Protein AF-A0A969X5Z3-F1 (afdb_monomer_lite)

pLDDT: mean 90.58, std 11.24, range [53.19, 98.38]

Sequence (80 aa):
MRKTISSLAGTIPVIIFIAFWEAAARLAGNQLYPPFSTVVKEFGNLLFASGILLPNFFASFFRVIIGMLLGSGFGFSIGV

Foldseek 3Di:
DVVVVVVVVVCVVVVVVLVVLQVVQVVVVDPVRHRPVVVVVVVCCCCPVVNVPVVVVVVVVVVVVVCVVVVVVVCVVVVD

Structure (mmCIF, N/CA/C/O backbone):
data_AF-A0A969X5Z3-F1
#
_entry.id   AF-A0A969X5Z3-F1
#
loop_
_atom_site.group_PDB
_atom_site.id
_atom_site.type_symbol
_atom_site.label_atom_id
_atom_site.label_alt_id
_atom_site.label_comp_id
_atom_site.label_asym_id
_atom_site.label_entity_id
_atom_site.label_seq_id
_atom_site.pdbx_PDB_ins_code
_atom_site.Cartn_x
_atom_site.Cartn_y
_atom_site.Cartn_z
_atom_site.occupancy
_atom_site.B_iso_or_equiv
_atom_site.auth_seq_id
_atom_site.auth_comp_id
_atom_site.auth_asym_id
_atom_site.auth_atom_id
_atom_site.pdbx_PDB_model_num
ATOM 1 N N . MET A 1 1 ? -15.350 26.975 4.101 1.00 53.19 1 MET A N 1
ATOM 2 C CA . MET A 1 1 ? -15.930 25.910 4.958 1.00 53.19 1 MET A CA 1
ATOM 3 C C . MET A 1 1 ? -16.780 24.875 4.204 1.00 53.19 1 MET A C 1
ATOM 5 O O . MET A 1 1 ? -16.637 23.702 4.511 1.00 53.19 1 MET A O 1
ATOM 9 N N . ARG A 1 2 ? -17.594 25.220 3.1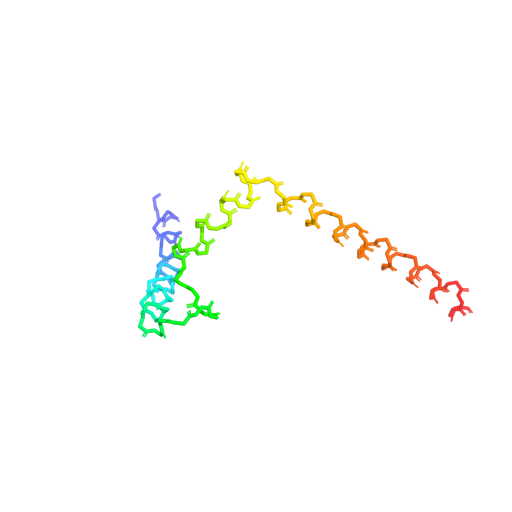86 1.00 57.84 2 ARG A N 1
ATOM 10 C CA . ARG A 1 2 ? -18.399 24.230 2.414 1.00 57.84 2 ARG A CA 1
ATOM 11 C C . ARG A 1 2 ? -17.583 23.117 1.721 1.00 57.84 2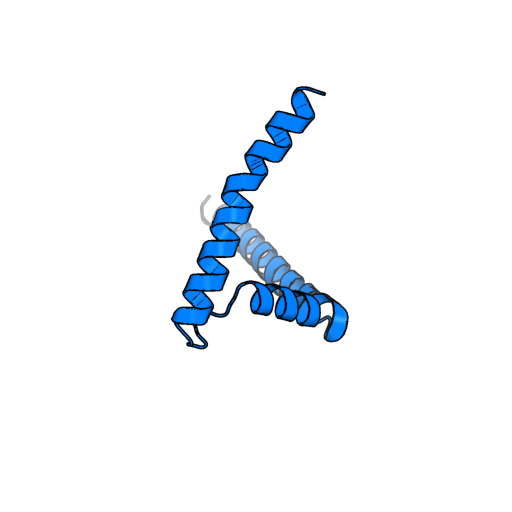 ARG A C 1
ATOM 13 O O . ARG A 1 2 ? -18.019 21.974 1.685 1.00 57.84 2 ARG A O 1
ATOM 20 N N . LYS A 1 3 ? -16.385 23.440 1.217 1.00 57.41 3 LYS A N 1
ATOM 21 C CA . LYS A 1 3 ? -15.506 22.508 0.476 1.00 57.41 3 LYS A CA 1
ATOM 22 C C . LYS A 1 3 ? -14.879 21.417 1.364 1.00 57.41 3 LYS A C 1
ATOM 24 O O . LYS A 1 3 ? -14.602 20.320 0.899 1.00 57.41 3 LYS A O 1
ATOM 29 N N . THR A 1 4 ? -14.694 21.699 2.654 1.00 57.97 4 THR A N 1
ATOM 30 C CA . THR A 1 4 ? -14.143 20.740 3.627 1.00 57.97 4 THR A CA 1
ATOM 31 C C . THR A 1 4 ? -15.178 19.675 3.998 1.00 57.97 4 THR A C 1
ATOM 33 O O . THR A 1 4 ? -14.843 18.503 4.122 1.00 57.97 4 THR A O 1
ATOM 36 N N . ILE A 1 5 ? -16.454 20.065 4.086 1.00 60.28 5 ILE A N 1
ATOM 37 C CA . ILE A 1 5 ? -17.570 19.160 4.400 1.00 60.28 5 ILE A CA 1
ATOM 38 C C . ILE A 1 5 ? -17.795 18.152 3.259 1.00 60.28 5 ILE A C 1
ATOM 40 O O . ILE A 1 5 ? -18.009 16.973 3.529 1.00 60.28 5 ILE A O 1
ATOM 44 N N . SER A 1 6 ? -17.661 18.566 1.989 1.00 61.50 6 SER A N 1
ATOM 45 C CA . SER A 1 6 ? -17.746 17.631 0.853 1.00 61.50 6 SER A CA 1
ATOM 46 C C . SER A 1 6 ? -16.556 16.669 0.786 1.00 61.50 6 SER A C 1
ATOM 48 O O . SER A 1 6 ? -16.722 15.518 0.398 1.00 61.50 6 SER A O 1
ATOM 50 N N . SER A 1 7 ? -15.361 17.117 1.189 1.00 65.06 7 SER A N 1
ATOM 51 C CA . SER A 1 7 ? -14.169 16.264 1.252 1.00 65.06 7 SER A CA 1
ATOM 52 C C . SER A 1 7 ? -14.280 15.193 2.337 1.00 65.06 7 SER A C 1
ATOM 54 O O . SER A 1 7 ? -13.872 14.063 2.094 1.00 65.06 7 SER A O 1
ATOM 56 N N . LEU A 1 8 ? -14.840 15.516 3.510 1.00 68.94 8 LEU A N 1
ATOM 57 C CA . LEU A 1 8 ? -15.067 14.525 4.569 1.00 68.94 8 LEU A CA 1
ATOM 58 C C . LEU A 1 8 ? -16.141 13.502 4.186 1.00 68.94 8 LEU A C 1
ATOM 60 O O . LEU A 1 8 ? -15.993 12.323 4.499 1.00 68.94 8 LEU A O 1
ATOM 64 N N . ALA A 1 9 ? -17.192 13.928 3.479 1.00 78.06 9 ALA A N 1
ATOM 65 C CA . ALA A 1 9 ? -18.224 13.016 2.989 1.00 78.06 9 ALA A CA 1
ATOM 66 C C . ALA A 1 9 ? -17.657 11.955 2.026 1.00 78.06 9 ALA A C 1
ATOM 68 O O . ALA A 1 9 ? -18.117 10.816 2.034 1.00 78.06 9 ALA A O 1
ATOM 69 N N . GLY A 1 10 ? -16.620 12.297 1.250 1.00 84.19 10 GLY A N 1
ATOM 70 C CA . GLY A 1 10 ? -15.937 11.364 0.348 1.00 84.19 10 GLY A CA 1
ATOM 71 C C . GLY A 1 10 ? -15.138 10.263 1.055 1.00 84.19 10 GLY A C 1
ATOM 72 O O . GLY A 1 10 ? -14.928 9.200 0.477 1.00 84.19 10 GLY A O 1
ATOM 73 N N . THR A 1 11 ? -14.732 10.472 2.311 1.00 89.38 11 THR A N 1
ATOM 74 C CA . THR A 1 11 ? -13.978 9.474 3.090 1.00 89.38 11 THR A CA 1
ATOM 75 C C . THR A 1 11 ? -14.896 8.457 3.770 1.00 89.38 11 THR A C 1
ATOM 77 O O . THR A 1 11 ? -14.466 7.345 4.071 1.00 89.38 11 THR A O 1
ATOM 80 N N . ILE A 1 12 ? -16.172 8.798 3.991 1.00 93.38 12 ILE A N 1
ATOM 81 C CA . ILE A 1 12 ? -17.140 7.926 4.677 1.00 93.38 12 ILE A CA 1
ATOM 82 C C . ILE A 1 12 ? -17.248 6.542 4.008 1.00 93.38 12 ILE A C 1
ATOM 84 O O . ILE A 1 12 ? -17.111 5.548 4.724 1.00 93.38 12 ILE A O 1
ATOM 88 N N . PRO A 1 13 ? -17.406 6.419 2.673 1.00 94.12 13 PRO A N 1
ATOM 89 C CA . PRO A 1 13 ? -17.455 5.112 2.016 1.00 94.12 13 PRO A CA 1
ATOM 90 C C . PRO A 1 13 ? -16.196 4.271 2.247 1.00 94.12 13 PRO A C 1
ATOM 92 O O . PRO A 1 13 ? -16.291 3.062 2.436 1.00 94.12 13 PRO A O 1
ATOM 95 N N . VAL A 1 14 ? -15.022 4.908 2.284 1.00 94.50 14 VAL A N 1
ATOM 96 C CA . VAL A 1 14 ? -13.736 4.230 2.509 1.00 94.50 14 VAL A CA 1
ATOM 97 C C . VAL A 1 14 ? -13.658 3.679 3.930 1.00 94.50 14 VAL A C 1
ATOM 99 O O . VAL A 1 14 ? -13.276 2.529 4.124 1.00 94.50 14 VAL A O 1
ATOM 102 N N . ILE A 1 15 ? -14.064 4.471 4.924 1.00 95.25 15 ILE A N 1
ATOM 103 C CA . ILE A 1 15 ? -14.085 4.042 6.329 1.00 95.25 15 ILE A CA 1
ATOM 104 C C . ILE A 1 15 ? -15.055 2.872 6.512 1.00 95.25 15 ILE A C 1
ATOM 106 O O . ILE A 1 15 ? -14.706 1.883 7.154 1.00 95.25 15 ILE A O 1
ATOM 110 N N . ILE A 1 16 ? -16.247 2.962 5.915 1.00 96.69 16 ILE A N 1
ATOM 111 C CA . ILE A 1 16 ? -17.247 1.889 5.950 1.00 96.69 16 ILE A CA 1
ATOM 112 C C . ILE A 1 16 ? -16.672 0.615 5.328 1.00 96.69 16 ILE A C 1
ATOM 114 O O . ILE A 1 16 ? -16.737 -0.446 5.943 1.00 96.69 16 ILE A O 1
ATOM 118 N N . PHE A 1 17 ? -16.059 0.717 4.148 1.00 96.88 17 PHE A N 1
ATOM 119 C CA . PHE A 1 17 ? -15.427 -0.419 3.484 1.00 96.88 17 PHE A CA 1
ATOM 120 C C . PHE A 1 17 ? -14.347 -1.076 4.356 1.00 96.88 17 PHE A C 1
ATOM 122 O O . PHE A 1 17 ? -14.348 -2.295 4.513 1.00 96.88 17 PHE A O 1
ATOM 129 N N . ILE A 1 18 ? -13.469 -0.281 4.977 1.00 97.12 18 ILE A N 1
ATOM 130 C CA . ILE A 1 18 ? -12.422 -0.793 5.874 1.00 97.12 18 ILE A CA 1
ATOM 131 C C . ILE A 1 18 ? -13.035 -1.504 7.086 1.00 97.12 18 ILE A C 1
ATOM 133 O O . ILE A 1 18 ? -12.571 -2.581 7.457 1.00 97.12 18 ILE A O 1
ATOM 137 N N . ALA A 1 19 ? -14.086 -0.942 7.689 1.00 97.19 19 ALA A N 1
ATOM 138 C CA . ALA A 1 19 ? -14.764 -1.559 8.826 1.00 97.19 19 ALA A CA 1
ATOM 139 C C . ALA A 1 19 ? -15.412 -2.902 8.448 1.00 97.19 19 ALA A C 1
ATOM 141 O O . ALA A 1 19 ? -15.274 -3.881 9.182 1.00 97.19 19 ALA A O 1
ATOM 142 N N . PHE A 1 20 ? -16.067 -2.967 7.283 1.00 97.56 20 PHE A N 1
ATOM 143 C CA . PHE A 1 20 ? -16.633 -4.210 6.760 1.00 97.56 20 PHE A CA 1
ATOM 144 C C . PHE A 1 20 ? -15.558 -5.257 6.476 1.00 97.56 20 PHE A C 1
ATOM 146 O O . PHE A 1 20 ? -15.738 -6.408 6.863 1.00 97.56 20 PHE A O 1
ATOM 153 N N . TRP A 1 21 ? -14.439 -4.874 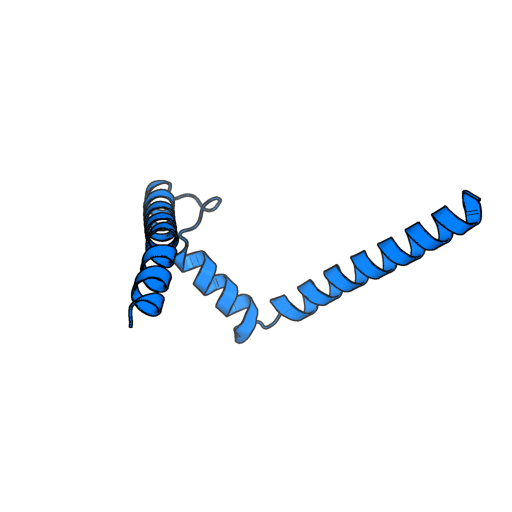5.854 1.00 97.19 21 TRP A N 1
ATOM 154 C CA . TRP A 1 21 ? -13.311 -5.782 5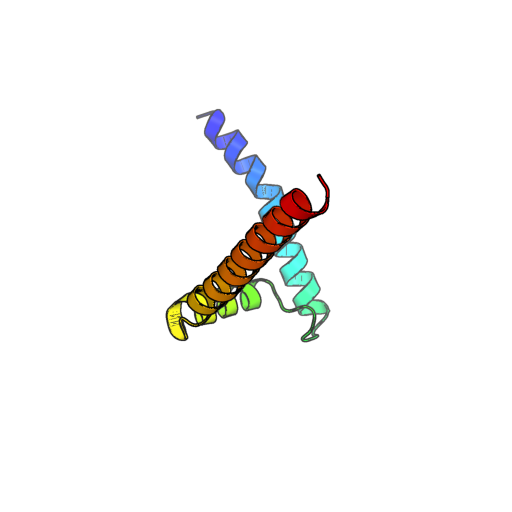.633 1.00 97.19 21 TRP A CA 1
ATOM 155 C C . TRP A 1 21 ? -12.779 -6.310 6.966 1.00 97.19 21 TRP A C 1
ATOM 157 O O . TRP A 1 21 ? -12.714 -7.521 7.163 1.00 97.19 21 TRP A O 1
ATOM 167 N N . GLU A 1 22 ? -12.452 -5.431 7.912 1.00 97.38 22 GLU A N 1
ATOM 168 C CA . GLU A 1 22 ? -11.926 -5.824 9.221 1.00 97.38 22 GLU A CA 1
ATOM 169 C C . GLU A 1 22 ? -12.852 -6.830 9.928 1.00 97.38 22 GLU A C 1
ATOM 171 O O . GLU A 1 22 ? -12.384 -7.858 10.423 1.00 97.38 22 GLU A O 1
ATOM 176 N N . ALA A 1 23 ? -14.164 -6.572 9.930 1.00 96.75 23 ALA A N 1
ATOM 177 C CA . ALA A 1 23 ? -15.160 -7.474 10.501 1.00 96.75 23 ALA A CA 1
ATOM 178 C C . ALA A 1 23 ? -15.236 -8.806 9.740 1.00 96.75 23 ALA A C 1
ATOM 180 O O . ALA A 1 23 ? -15.142 -9.869 10.355 1.00 96.75 23 ALA A O 1
ATOM 181 N N . ALA A 1 24 ? -15.356 -8.766 8.412 1.00 96.25 24 ALA A N 1
ATOM 182 C CA . ALA A 1 24 ? -15.457 -9.958 7.576 1.00 96.25 24 ALA A CA 1
ATOM 183 C C . ALA A 1 24 ? -14.225 -10.864 7.717 1.00 96.25 24 ALA A C 1
ATOM 185 O O . ALA A 1 24 ? -14.364 -12.077 7.846 1.00 96.25 24 ALA A O 1
ATOM 186 N N . ALA A 1 25 ? -13.025 -10.286 7.768 1.00 96.06 25 ALA A N 1
ATOM 187 C CA . ALA A 1 25 ? -11.780 -11.023 7.946 1.00 96.06 25 ALA A CA 1
ATOM 188 C C . ALA A 1 25 ? -11.666 -11.687 9.320 1.00 96.06 25 ALA A C 1
ATOM 190 O O . ALA A 1 25 ? -11.281 -12.852 9.421 1.00 96.06 25 ALA A O 1
ATOM 191 N N . ARG A 1 26 ? -12.052 -10.978 10.387 1.00 94.88 26 ARG A N 1
ATOM 192 C CA . ARG A 1 26 ? -12.069 -11.550 11.742 1.00 94.88 26 ARG A CA 1
ATOM 193 C C . ARG A 1 26 ? -13.084 -12.681 11.880 1.00 94.88 26 ARG A C 1
ATOM 195 O O . ARG A 1 26 ? -12.800 -13.643 12.583 1.00 94.88 26 ARG A O 1
ATOM 202 N N . LEU A 1 27 ? -14.227 -12.580 11.198 1.00 95.38 27 LEU A N 1
ATOM 203 C CA . LEU A 1 27 ? -15.231 -13.645 11.149 1.00 95.38 27 LEU A CA 1
ATOM 204 C C . LEU A 1 27 ? -14.766 -14.844 10.312 1.00 95.38 27 LEU A C 1
ATOM 206 O O . LEU A 1 27 ? -15.025 -15.982 10.687 1.00 95.38 27 LEU A O 1
ATOM 210 N N . ALA A 1 28 ? -14.074 -14.600 9.197 1.00 93.88 28 ALA A N 1
ATOM 211 C CA . ALA A 1 28 ? -13.575 -15.655 8.321 1.00 93.88 28 ALA A CA 1
ATOM 212 C C . ALA A 1 28 ? -12.438 -16.472 8.960 1.00 93.88 28 ALA A C 1
ATOM 214 O O . ALA A 1 28 ? -12.291 -17.653 8.650 1.00 93.88 28 ALA A O 1
ATOM 215 N N . GLY A 1 29 ? -11.625 -15.851 9.825 1.00 88.12 29 GLY A N 1
ATOM 216 C CA . GLY A 1 29 ? -10.647 -16.532 10.681 1.00 88.12 29 GLY A CA 1
ATOM 217 C C . GLY A 1 29 ? -9.531 -17.291 9.950 1.00 88.12 29 GLY A C 1
ATOM 218 O O . GLY A 1 29 ? -8.827 -18.082 10.574 1.00 88.12 29 GLY A O 1
ATOM 219 N N . ASN A 1 30 ? -9.360 -17.080 8.643 1.00 86.94 30 ASN A N 1
ATOM 220 C CA . ASN A 1 30 ? -8.377 -17.787 7.824 1.00 86.94 30 ASN A CA 1
ATOM 221 C C . ASN A 1 30 ? -7.202 -16.881 7.423 1.00 86.94 30 ASN A C 1
ATOM 223 O O . ASN A 1 30 ? -7.312 -15.658 7.388 1.00 86.94 30 ASN A O 1
ATOM 227 N N . GLN A 1 31 ? -6.060 -17.497 7.108 1.00 84.56 31 GLN A N 1
ATOM 228 C CA . GLN A 1 31 ? -4.830 -16.774 6.760 1.00 84.56 31 GLN A CA 1
ATOM 229 C C . GLN A 1 31 ? -4.857 -16.135 5.365 1.00 84.56 31 GLN A C 1
ATOM 231 O O . GLN A 1 31 ? -4.069 -15.233 5.101 1.00 84.56 31 GLN A O 1
ATOM 236 N N . LEU A 1 32 ? -5.747 -16.588 4.476 1.00 88.88 32 LEU A N 1
ATOM 237 C CA . LEU A 1 32 ? -5.846 -16.067 3.109 1.00 88.88 32 LEU A CA 1
ATOM 238 C C . LEU A 1 32 ? -6.542 -14.701 3.054 1.00 88.88 32 LEU A C 1
ATOM 240 O O . LEU A 1 32 ? -6.336 -13.950 2.104 1.00 88.88 32 LEU A O 1
ATOM 244 N N . TYR A 1 33 ? -7.337 -14.368 4.072 1.00 91.69 33 TYR A N 1
ATOM 245 C CA . TYR A 1 33 ? -8.045 -13.098 4.174 1.00 91.69 33 TYR A CA 1
ATOM 246 C C . TYR A 1 33 ? -7.796 -12.434 5.539 1.00 91.69 33 TYR A C 1
ATOM 248 O O . TYR A 1 33 ? -8.674 -12.428 6.406 1.00 91.69 33 TYR A O 1
ATOM 256 N N . PRO A 1 34 ? -6.581 -11.895 5.767 1.00 94.50 34 PRO A N 1
ATOM 257 C CA . PRO A 1 34 ? -6.226 -11.283 7.038 1.00 94.50 34 PRO A CA 1
ATOM 258 C C . PRO A 1 34 ? -7.012 -9.980 7.285 1.00 94.50 34 PRO A C 1
ATOM 260 O O . PRO A 1 34 ? -7.372 -9.278 6.332 1.00 94.50 34 PRO A O 1
ATOM 263 N N . PRO A 1 35 ? -7.240 -9.607 8.561 1.00 97.06 35 PRO A N 1
ATOM 264 C CA . PRO A 1 35 ? -7.817 -8.312 8.910 1.00 97.06 35 PRO A CA 1
ATOM 265 C C . PRO A 1 35 ? -6.985 -7.153 8.360 1.00 97.06 35 PRO A C 1
ATOM 267 O O . PRO A 1 35 ? -5.752 -7.218 8.342 1.00 97.06 35 PRO A O 1
ATOM 270 N N . PHE A 1 36 ? -7.651 -6.070 7.958 1.00 96.31 36 PHE A N 1
ATOM 271 C CA . PHE A 1 36 ? -7.007 -4.871 7.421 1.00 96.31 36 PHE A CA 1
ATOM 272 C C . PHE A 1 36 ? -5.942 -4.319 8.379 1.00 96.31 36 PHE A C 1
ATOM 274 O O . PHE A 1 36 ? -4.852 -3.936 7.957 1.00 96.31 36 PHE A O 1
ATOM 281 N N . SER A 1 37 ? -6.208 -4.349 9.687 1.00 95.75 37 SER A N 1
ATOM 282 C CA . SER A 1 37 ? -5.236 -3.943 10.707 1.00 95.75 37 SER A CA 1
ATOM 283 C C . SER A 1 37 ? -3.931 -4.751 10.661 1.00 95.75 37 SER A C 1
ATOM 285 O O . SER A 1 37 ? -2.853 -4.188 10.860 1.00 95.75 37 SER A O 1
ATOM 287 N N . THR A 1 38 ? -4.003 -6.049 10.357 1.00 95.81 38 THR A N 1
ATOM 288 C CA . THR A 1 38 ? -2.827 -6.907 10.160 1.00 95.81 38 THR A CA 1
ATOM 289 C C . THR A 1 38 ? -2.088 -6.534 8.880 1.00 95.81 38 THR A C 1
ATOM 291 O O . THR A 1 38 ? -0.866 -6.441 8.902 1.00 95.81 38 THR A O 1
ATOM 294 N N . VAL A 1 39 ? -2.810 -6.240 7.793 1.00 95.25 39 VAL A N 1
ATOM 295 C CA . VAL A 1 39 ? -2.211 -5.798 6.521 1.00 95.25 39 VAL A CA 1
ATOM 296 C C . VAL A 1 39 ? -1.404 -4.513 6.711 1.00 95.25 39 VAL A C 1
ATOM 298 O O . VAL A 1 39 ? -0.261 -4.438 6.274 1.00 95.25 39 VAL A O 1
ATOM 301 N N . VAL A 1 40 ? -1.960 -3.515 7.407 1.00 96.50 40 VAL A N 1
ATOM 302 C CA . VAL A 1 40 ? -1.260 -2.244 7.671 1.00 96.50 40 VAL A CA 1
ATOM 303 C C . VAL A 1 40 ? -0.015 -2.458 8.534 1.00 96.50 40 VAL A C 1
ATOM 305 O O . VAL A 1 40 ? 1.032 -1.873 8.256 1.00 96.50 40 VAL A O 1
ATOM 308 N N . LYS A 1 41 ? -0.105 -3.310 9.564 1.00 96.44 41 LYS A N 1
ATOM 309 C CA . LYS A 1 41 ? 1.049 -3.660 10.405 1.00 96.44 41 LYS A CA 1
ATOM 310 C C . LYS A 1 41 ? 2.148 -4.336 9.597 1.00 96.44 41 LYS A C 1
ATOM 312 O O . LYS A 1 41 ? 3.303 -3.940 9.719 1.00 96.44 41 LYS A O 1
ATOM 317 N N . GLU A 1 42 ? 1.791 -5.305 8.761 1.00 95.44 42 GLU A N 1
ATOM 318 C CA . GLU A 1 42 ? 2.766 -6.022 7.945 1.00 95.44 42 GLU A CA 1
ATOM 319 C C . GLU A 1 42 ? 3.394 -5.103 6.898 1.00 95.44 42 GLU A C 1
ATOM 321 O O . GLU A 1 42 ? 4.607 -5.102 6.719 1.00 95.44 42 GLU A O 1
ATOM 326 N N . PHE A 1 43 ? 2.601 -4.230 6.277 1.00 94.75 43 PHE A N 1
ATOM 327 C CA . PHE A 1 43 ? 3.124 -3.214 5.370 1.00 94.75 43 PHE A CA 1
ATOM 328 C C . PHE A 1 43 ? 4.151 -2.312 6.069 1.00 94.75 43 PHE A C 1
ATOM 330 O O . PHE A 1 43 ? 5.236 -2.090 5.538 1.00 94.75 43 PHE A O 1
ATOM 337 N N . GLY A 1 44 ? 3.855 -1.845 7.288 1.00 95.19 44 GLY A N 1
ATOM 338 C CA . GLY A 1 44 ? 4.795 -1.069 8.101 1.00 95.19 44 GLY A CA 1
ATOM 339 C C . GLY A 1 44 ? 6.048 -1.855 8.503 1.00 95.19 44 GLY A C 1
ATOM 340 O O . GLY A 1 44 ? 7.150 -1.317 8.447 1.00 95.19 44 GLY A O 1
ATOM 341 N N . ASN A 1 45 ? 5.910 -3.135 8.849 1.00 96.12 45 ASN A N 1
ATOM 342 C CA . ASN A 1 45 ? 7.034 -4.025 9.146 1.00 96.12 45 ASN A CA 1
ATOM 343 C C . ASN A 1 45 ? 7.954 -4.209 7.925 1.00 96.12 45 ASN A C 1
ATOM 345 O O . ASN A 1 45 ? 9.177 -4.096 8.026 1.00 96.12 45 ASN A O 1
ATOM 349 N N . LEU A 1 46 ? 7.370 -4.433 6.746 1.00 95.75 46 LEU A N 1
ATOM 350 C CA . LEU A 1 46 ? 8.103 -4.597 5.491 1.00 95.75 46 LEU A CA 1
ATOM 351 C C . LEU A 1 46 ? 8.760 -3.298 5.012 1.00 95.75 46 LEU A C 1
ATOM 353 O O . LEU A 1 46 ? 9.838 -3.323 4.414 1.00 95.75 46 LEU A O 1
ATOM 357 N N . LEU A 1 47 ? 8.117 -2.166 5.291 1.00 92.25 47 LEU A N 1
ATOM 358 C CA . LEU A 1 47 ? 8.587 -0.849 4.892 1.00 92.25 47 LEU A CA 1
ATOM 359 C C . LEU A 1 47 ? 9.667 -0.292 5.829 1.00 92.25 47 LEU A C 1
ATOM 361 O O . LEU A 1 47 ? 10.684 0.193 5.347 1.00 92.25 47 LEU A O 1
ATOM 365 N N . PHE A 1 48 ? 9.451 -0.345 7.146 1.00 91.69 48 PHE A N 1
ATOM 366 C CA . PHE A 1 48 ? 10.288 0.351 8.130 1.00 91.69 48 PHE A CA 1
ATOM 367 C C . PHE A 1 48 ? 11.212 -0.571 8.925 1.00 91.69 48 PHE A C 1
ATOM 369 O O . PHE A 1 48 ? 12.348 -0.194 9.184 1.00 91.69 48 PHE A O 1
ATOM 376 N N . ALA A 1 49 ? 10.739 -1.749 9.343 1.00 88.19 49 ALA A N 1
ATOM 377 C CA . ALA A 1 49 ? 11.508 -2.614 10.240 1.00 88.19 49 ALA A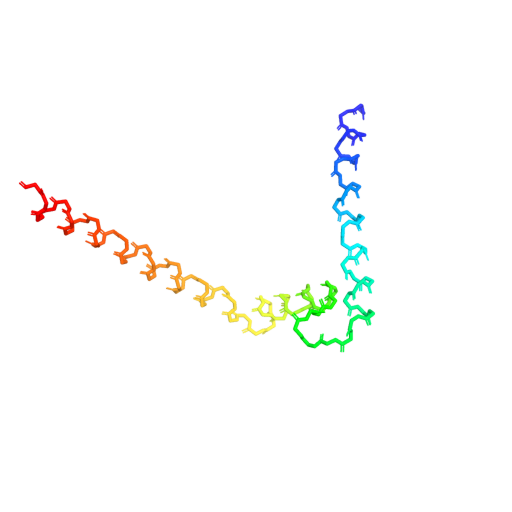 CA 1
ATOM 378 C C . ALA A 1 49 ? 12.485 -3.511 9.469 1.00 88.19 49 ALA A C 1
ATOM 380 O O . ALA A 1 49 ? 13.687 -3.471 9.705 1.00 88.19 49 ALA A O 1
ATOM 381 N N . SER A 1 50 ? 11.979 -4.297 8.518 1.00 91.94 50 SER A N 1
ATOM 382 C CA . SER A 1 50 ? 12.824 -5.120 7.643 1.00 91.94 50 SER A CA 1
ATOM 383 C C . SER A 1 50 ? 13.399 -4.328 6.468 1.00 91.94 50 SER A C 1
ATOM 385 O O . SER A 1 50 ? 14.465 -4.668 5.965 1.00 91.94 50 SER A O 1
ATOM 387 N N . GLY A 1 51 ? 12.694 -3.287 6.008 1.00 90.50 51 GLY A N 1
ATOM 388 C CA . GLY A 1 51 ? 13.123 -2.424 4.904 1.00 90.50 51 GLY A CA 1
ATOM 389 C C . GLY A 1 51 ? 13.194 -3.112 3.535 1.00 90.50 51 GLY A C 1
ATOM 390 O O . GLY A 1 51 ? 13.657 -2.504 2.571 1.00 90.50 51 GLY A O 1
ATOM 391 N N . ILE A 1 52 ? 12.744 -4.366 3.411 1.00 95.75 52 ILE A N 1
ATOM 392 C CA . ILE A 1 52 ? 12.885 -5.158 2.179 1.00 95.75 52 ILE A CA 1
ATOM 393 C C . ILE A 1 52 ? 11.858 -4.794 1.103 1.00 95.75 52 ILE A C 1
ATOM 395 O O . ILE A 1 52 ? 12.057 -5.143 -0.062 1.00 95.75 52 ILE A O 1
ATOM 399 N N . LEU A 1 53 ? 10.769 -4.105 1.462 1.00 95.50 53 LEU A N 1
ATOM 400 C CA . LEU A 1 53 ? 9.674 -3.810 0.535 1.00 95.50 53 LEU A CA 1
ATOM 401 C C . LEU A 1 53 ? 10.142 -2.962 -0.653 1.00 95.50 53 LEU A C 1
ATOM 403 O O . LEU A 1 53 ? 9.953 -3.347 -1.805 1.00 95.50 53 LEU A O 1
ATOM 407 N N . LEU A 1 54 ? 10.772 -1.819 -0.369 1.00 95.62 54 LEU A N 1
ATOM 408 C CA . LEU A 1 54 ? 11.182 -0.850 -1.387 1.00 95.62 54 LEU A CA 1
ATOM 409 C C . LEU A 1 54 ? 12.235 -1.412 -2.353 1.00 95.62 54 LEU A C 1
ATOM 411 O O . LEU A 1 54 ? 12.010 -1.329 -3.561 1.00 95.62 54 LEU A O 1
ATOM 415 N N . PRO A 1 55 ? 13.345 -2.016 -1.881 1.00 95.75 55 PRO A N 1
ATOM 416 C CA . PRO A 1 55 ? 14.360 -2.578 -2.768 1.00 95.75 55 PRO A CA 1
ATOM 417 C C . PRO A 1 55 ? 13.794 -3.632 -3.727 1.00 95.75 55 PRO A C 1
ATOM 419 O O . PRO A 1 55 ? 14.074 -3.586 -4.924 1.00 95.75 55 PRO A O 1
ATOM 422 N N . ASN A 1 56 ? 12.946 -4.541 -3.235 1.00 96.12 56 ASN A N 1
ATOM 423 C CA . ASN A 1 56 ? 12.347 -5.589 -4.067 1.00 96.12 56 ASN A CA 1
ATOM 424 C C . ASN A 1 56 ? 11.283 -5.044 -5.026 1.00 96.12 56 ASN A C 1
ATOM 426 O O . ASN A 1 56 ? 11.202 -5.485 -6.178 1.00 96.12 56 ASN A O 1
ATOM 430 N N . PHE A 1 57 ? 10.489 -4.070 -4.576 1.00 96.44 57 PHE A N 1
ATOM 431 C CA . PHE A 1 57 ? 9.522 -3.381 -5.424 1.00 96.44 57 PHE A CA 1
ATOM 432 C C . PHE A 1 57 ? 10.223 -2.684 -6.593 1.00 96.44 57 PHE A C 1
ATOM 434 O O . PHE A 1 57 ? 9.874 -2.926 -7.748 1.00 96.44 57 PHE A O 1
ATOM 441 N N . PHE A 1 58 ? 11.263 -1.890 -6.318 1.00 97.81 58 PHE A N 1
ATOM 442 C CA . PHE A 1 58 ? 12.021 -1.199 -7.359 1.00 97.81 58 PHE A CA 1
ATOM 443 C C . PHE A 1 58 ? 12.777 -2.164 -8.270 1.00 97.81 58 PHE A C 1
ATOM 445 O O . PHE A 1 58 ? 12.734 -1.987 -9.484 1.00 97.81 58 PHE A O 1
ATOM 452 N N . ALA A 1 59 ? 13.406 -3.213 -7.733 1.00 97.62 59 ALA A N 1
ATOM 453 C CA . ALA A 1 59 ? 14.057 -4.233 -8.555 1.00 97.62 59 ALA A CA 1
ATOM 454 C C . ALA A 1 59 ? 13.069 -4.875 -9.546 1.00 97.62 59 ALA A C 1
ATOM 456 O O . ALA A 1 59 ? 13.365 -5.003 -10.736 1.00 97.62 59 ALA A O 1
ATOM 457 N N . SER A 1 60 ? 11.864 -5.213 -9.081 1.00 97.25 60 SER A N 1
ATOM 458 C CA . SER A 1 60 ? 10.807 -5.779 -9.926 1.00 97.25 60 SER A CA 1
ATOM 459 C C . SER A 1 60 ? 10.297 -4.774 -10.958 1.00 97.25 60 SER A C 1
ATOM 461 O O . SER A 1 60 ? 10.125 -5.122 -12.126 1.00 97.25 60 SER A O 1
ATOM 463 N N . PHE A 1 61 ? 10.091 -3.526 -10.543 1.00 98.12 61 PHE A N 1
ATOM 464 C CA . PHE A 1 61 ? 9.627 -2.445 -11.404 1.00 98.12 61 PHE A CA 1
ATOM 465 C C . PHE A 1 61 ? 10.624 -2.144 -12.530 1.00 98.12 61 PHE A C 1
ATOM 467 O O . PHE A 1 61 ? 10.249 -2.156 -13.703 1.00 98.12 61 PHE A O 1
ATOM 474 N N . PHE A 1 62 ? 11.907 -1.967 -12.203 1.00 98.38 62 PHE A N 1
ATOM 475 C CA . PHE A 1 62 ? 12.954 -1.739 -13.199 1.00 98.38 62 PHE A CA 1
ATOM 476 C C . PHE A 1 62 ? 13.118 -2.928 -14.137 1.00 98.38 62 PHE A C 1
ATOM 478 O O . PHE A 1 62 ? 13.242 -2.729 -15.342 1.00 98.38 62 PHE A O 1
ATOM 485 N N . ARG A 1 63 ? 13.044 -4.161 -13.621 1.00 97.44 63 ARG A N 1
ATOM 486 C CA . ARG A 1 63 ? 13.070 -5.363 -14.463 1.00 97.44 63 ARG A CA 1
ATOM 487 C C . ARG A 1 63 ? 11.961 -5.334 -15.517 1.00 97.44 63 ARG A C 1
ATOM 489 O O . ARG A 1 63 ? 12.225 -5.622 -16.681 1.00 97.44 63 ARG A O 1
ATOM 496 N N . VAL A 1 64 ? 10.736 -4.983 -15.121 1.00 98.00 64 VAL A N 1
ATOM 497 C CA . VAL A 1 64 ? 9.591 -4.896 -16.041 1.00 98.00 64 VAL A CA 1
ATOM 498 C C . VAL A 1 64 ? 9.785 -3.774 -17.058 1.00 98.00 64 VAL A C 1
ATOM 500 O O . VAL A 1 64 ? 9.586 -4.011 -18.246 1.00 98.00 64 VAL A O 1
ATOM 503 N N . ILE A 1 65 ? 10.223 -2.586 -16.630 1.00 98.38 65 ILE A N 1
ATOM 504 C CA . ILE A 1 65 ? 10.484 -1.462 -17.542 1.00 98.38 65 ILE A CA 1
ATOM 505 C C . ILE A 1 65 ? 11.546 -1.827 -18.576 1.00 98.38 65 ILE A C 1
ATOM 507 O O . ILE A 1 65 ? 11.330 -1.622 -19.767 1.00 98.38 65 ILE A O 1
ATOM 511 N N . ILE A 1 66 ? 12.676 -2.386 -18.142 1.00 98.12 66 ILE A N 1
ATOM 512 C CA . ILE A 1 66 ? 13.767 -2.766 -19.042 1.00 98.12 66 ILE A CA 1
ATOM 513 C C . ILE A 1 66 ? 13.272 -3.807 -20.049 1.00 98.12 66 ILE A C 1
ATOM 515 O O . ILE A 1 66 ? 13.471 -3.636 -21.249 1.00 98.12 66 ILE A O 1
ATOM 519 N N . GLY A 1 67 ? 12.571 -4.846 -19.586 1.00 97.44 67 GLY A N 1
ATOM 520 C CA . GLY A 1 67 ? 12.000 -5.865 -20.467 1.00 97.44 67 GLY A CA 1
ATOM 521 C C . GLY A 1 67 ? 10.998 -5.292 -21.472 1.00 97.44 67 GLY A C 1
ATOM 522 O O . GLY A 1 67 ? 11.058 -5.627 -22.651 1.00 97.44 67 GLY A O 1
ATOM 523 N N . MET A 1 68 ? 10.120 -4.387 -21.031 1.00 97.31 68 MET A N 1
ATOM 524 C CA . MET A 1 68 ? 9.145 -3.712 -21.890 1.00 97.31 68 MET A CA 1
ATOM 525 C C . MET A 1 68 ? 9.827 -2.849 -22.957 1.00 97.31 68 MET A C 1
ATOM 527 O O . MET A 1 68 ? 9.453 -2.915 -24.124 1.00 97.31 68 MET A O 1
ATOM 531 N N . LEU A 1 69 ? 10.828 -2.053 -22.575 1.00 97.31 69 LEU A N 1
ATOM 532 C CA . LEU A 1 69 ? 11.547 -1.171 -23.495 1.00 97.31 69 LEU A CA 1
ATOM 533 C C . LEU A 1 69 ? 12.357 -1.964 -24.520 1.00 97.31 69 LEU A C 1
ATOM 535 O O . LEU A 1 69 ? 12.276 -1.672 -25.710 1.00 97.31 69 LEU A O 1
ATOM 539 N N . LEU A 1 70 ? 13.093 -2.987 -24.075 1.00 96.81 70 LEU A N 1
ATOM 540 C CA . LEU A 1 70 ? 13.837 -3.867 -24.974 1.00 96.81 70 LEU A CA 1
ATOM 541 C C . LEU A 1 70 ? 12.882 -4.602 -25.917 1.00 96.81 70 LEU A C 1
ATOM 543 O O . LEU A 1 70 ? 13.071 -4.556 -27.128 1.00 96.81 70 LEU A O 1
ATOM 547 N N . GLY A 1 71 ? 11.825 -5.220 -25.383 1.00 95.31 71 GLY A N 1
ATOM 548 C CA . GLY A 1 71 ? 10.834 -5.945 -26.178 1.00 95.31 71 GLY A CA 1
ATOM 549 C C . GLY A 1 71 ? 10.141 -5.060 -27.215 1.00 95.31 71 GLY A C 1
ATOM 550 O O . GLY A 1 71 ? 10.033 -5.450 -28.373 1.00 95.31 71 GLY A O 1
ATOM 551 N N . SER A 1 72 ? 9.738 -3.847 -26.829 1.00 95.00 72 SER A N 1
ATOM 552 C CA . SER A 1 72 ? 9.151 -2.858 -27.740 1.00 95.00 72 SER A CA 1
ATOM 553 C C . SER A 1 72 ? 10.145 -2.403 -28.812 1.00 95.00 72 SER A C 1
ATOM 555 O O . SER A 1 72 ? 9.808 -2.382 -29.992 1.00 95.00 72 SER A O 1
ATOM 557 N N . GLY A 1 73 ? 11.394 -2.110 -28.432 1.00 95.50 73 GLY A N 1
ATOM 558 C CA . GLY A 1 73 ? 12.437 -1.698 -29.372 1.00 95.50 73 GLY A CA 1
ATOM 559 C C . GLY A 1 73 ? 12.759 -2.779 -30.405 1.00 95.50 73 GLY A C 1
ATOM 560 O O . GLY A 1 73 ? 12.819 -2.489 -31.601 1.00 95.50 73 GLY A O 1
ATOM 561 N N . PHE A 1 74 ? 12.900 -4.035 -29.973 1.00 95.31 74 PHE A N 1
ATOM 562 C CA . PHE A 1 74 ? 13.083 -5.168 -30.884 1.00 95.31 74 PHE A CA 1
ATOM 563 C C . PHE A 1 74 ? 11.845 -5.405 -31.750 1.00 95.31 74 PHE A C 1
ATOM 565 O O . PHE A 1 74 ? 11.984 -5.606 -32.952 1.00 95.31 74 PHE A O 1
ATOM 572 N N . GLY A 1 75 ? 10.644 -5.333 -31.170 1.00 92.12 75 GLY A N 1
ATOM 573 C CA . GLY A 1 75 ? 9.386 -5.473 -31.903 1.00 92.12 75 GLY A CA 1
ATOM 574 C C . GLY A 1 75 ? 9.220 -4.419 -32.997 1.00 92.12 75 GLY A C 1
ATOM 575 O O . GLY A 1 75 ? 8.829 -4.756 -34.107 1.00 92.12 75 GLY A O 1
ATOM 576 N N . PHE A 1 76 ? 9.589 -3.168 -32.720 1.00 91.75 76 PHE A N 1
ATOM 577 C CA . PHE A 1 76 ? 9.622 -2.105 -33.723 1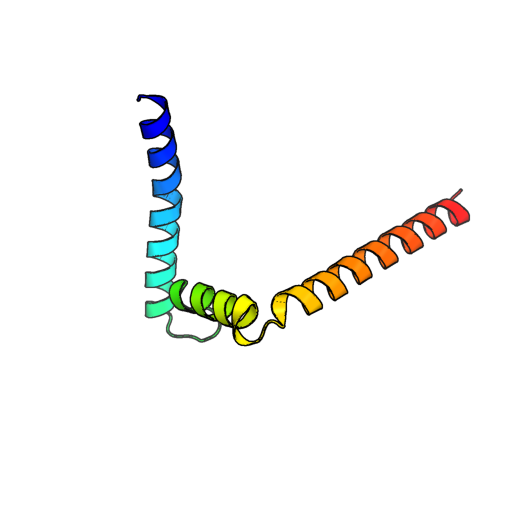.00 91.75 76 PHE A CA 1
ATOM 578 C C . PHE A 1 76 ? 10.683 -2.367 -34.799 1.00 91.75 76 PHE A C 1
ATOM 580 O O . PHE A 1 76 ? 10.390 -2.265 -35.982 1.00 91.75 76 PHE A O 1
ATOM 587 N N . SER A 1 77 ? 11.901 -2.740 -34.395 1.00 89.19 77 SER A N 1
ATOM 588 C CA . SER A 1 77 ? 13.031 -2.923 -35.321 1.00 89.19 77 SER A CA 1
ATOM 589 C C . SER A 1 77 ? 12.875 -4.126 -36.255 1.00 89.19 77 SER A C 1
ATOM 591 O O . SER A 1 77 ? 13.442 -4.122 -37.338 1.00 89.19 77 SER A O 1
ATOM 593 N N . ILE A 1 78 ? 12.176 -5.174 -35.811 1.00 92.00 78 ILE A N 1
ATOM 594 C CA . ILE A 1 78 ? 11.938 -6.404 -36.584 1.00 92.00 78 ILE A CA 1
ATOM 595 C C . ILE A 1 78 ? 10.590 -6.350 -37.319 1.00 92.00 78 ILE A C 1
ATOM 597 O O . ILE A 1 78 ? 10.425 -7.001 -38.346 1.00 92.00 78 ILE A O 1
ATOM 601 N N . GLY A 1 79 ? 9.601 -5.649 -36.757 1.00 82.12 79 GLY A N 1
ATOM 602 C CA . GLY A 1 79 ? 8.233 -5.610 -37.278 1.00 82.12 79 GLY A CA 1
ATOM 603 C C . GLY A 1 79 ? 7.987 -4.578 -38.381 1.00 82.12 79 GLY A C 1
ATOM 604 O O . GLY A 1 79 ? 6.978 -4.699 -39.075 1.00 82.12 79 GLY A O 1
ATOM 605 N N . VAL A 1 80 ? 8.868 -3.581 -38.523 1.00 69.12 80 VAL A N 1
ATOM 606 C CA . VAL A 1 80 ? 8.946 -2.678 -39.688 1.00 69.12 80 VAL A CA 1
ATOM 607 C C . VAL A 1 80 ? 9.867 -3.296 -40.730 1.00 69.12 80 VAL A C 1
ATOM 609 O O . VAL A 1 80 ? 9.466 -3.308 -41.914 1.00 69.12 80 VAL A O 1
#

Secondary structure (DSSP, 8-state):
-HHHHHHHHHHHHHHHHHHHHHHHHHHH--TTS--HHHHHHHHHIIIIIS--HHHHHHHHHHHHHHHHHHHHHHHHHHH-

Radius of gyration: 20.91 Å; chains: 1; bounding box: 33×44×51 Å